Protein AF-A0A9D7DFQ9-F1 (afdb_monomer)

Sequence (90 aa):
MSIWYTFPLQRMLRASGYIGEEVHANGGWDASLGQMISLWVMRRPMPNALRNVLKYVSYPVVRFLVKRDKVPAELDWLMITSLWAIARKA

Foldseek 3Di:
DPPPPQDPPVVVCVVVQWPDKDKFFPWFPLLLVLVVLVCCLVPPPDPPVVSVVSCVVSVVSSVVSRVPIDRDPDDRDTPGPDMDIDTHHD

Solvent-accessible surface area (backbone atoms only — not comparable to full-atom values): 5416 Å² total; per-residue (Å²): 142,76,84,88,76,81,46,70,65,60,54,51,43,48,76,72,63,41,47,74,74,52,76,44,69,78,34,12,61,35,34,30,50,28,50,51,54,50,47,49,59,70,67,54,94,65,60,68,69,60,39,53,52,47,49,65,64,44,45,62,54,32,54,51,28,49,72,66,40,56,65,66,96,66,77,88,82,62,60,67,71,40,76,50,68,53,67,42,73,127

Structure (mmCIF, N/CA/C/O backbone):
data_AF-A0A9D7DFQ9-F1
#
_entry.id   AF-A0A9D7DFQ9-F1
#
loop_
_atom_site.group_PDB
_atom_site.id
_atom_site.type_symbol
_atom_site.label_atom_id
_atom_site.label_alt_id
_atom_site.label_comp_id
_atom_site.label_asym_id
_atom_site.label_entity_id
_atom_site.label_seq_id
_atom_site.pdbx_PDB_ins_code
_atom_site.Cartn_x
_atom_site.Cartn_y
_atom_site.Cartn_z
_atom_site.occupancy
_atom_site.B_iso_or_equiv
_atom_site.auth_seq_id
_atom_site.auth_comp_id
_atom_site.auth_asym_id
_atom_site.auth_atom_id
_atom_site.pdbx_PDB_model_num
ATOM 1 N N . MET A 1 1 ? 28.128 -12.454 -12.533 1.00 35.19 1 MET A N 1
ATOM 2 C CA . MET A 1 1 ? 27.492 -13.561 -11.782 1.00 35.19 1 MET A CA 1
ATOM 3 C C . MET A 1 1 ? 26.570 -12.872 -10.784 1.00 35.19 1 MET A C 1
ATOM 5 O O . MET A 1 1 ? 27.102 -12.174 -9.950 1.00 35.19 1 MET A O 1
ATOM 9 N N . SER A 1 2 ? 25.243 -12.825 -10.879 1.00 36.38 2 SER A N 1
ATOM 10 C CA . SER A 1 2 ? 24.257 -13.711 -11.492 1.00 36.38 2 SER A CA 1
ATOM 11 C C . SER A 1 2 ? 22.956 -12.911 -11.723 1.00 36.38 2 SER A C 1
ATOM 13 O O . SER A 1 2 ? 22.180 -12.742 -10.797 1.00 36.38 2 SER A O 1
ATOM 15 N N . ILE A 1 3 ? 22.717 -12.401 -12.939 1.00 45.91 3 ILE A N 1
ATOM 16 C CA . ILE A 1 3 ? 21.485 -11.641 -13.282 1.00 45.91 3 ILE A CA 1
ATOM 17 C C . ILE A 1 3 ? 20.374 -12.605 -13.759 1.00 45.91 3 ILE A C 1
ATOM 19 O O . ILE A 1 3 ? 19.200 -12.271 -13.858 1.00 45.91 3 ILE A O 1
ATOM 23 N N . TRP A 1 4 ? 20.738 -13.861 -14.037 1.00 38.38 4 TRP A N 1
ATOM 24 C CA . TRP A 1 4 ? 19.874 -14.840 -14.696 1.00 38.38 4 TRP A CA 1
ATOM 25 C C . TRP A 1 4 ? 18.815 -15.484 -13.791 1.00 38.38 4 TRP A C 1
ATOM 27 O O . TRP A 1 4 ? 17.946 -16.189 -14.299 1.00 38.38 4 TRP A O 1
ATOM 37 N N . TYR A 1 5 ? 18.882 -15.284 -12.471 1.00 42.81 5 TYR A N 1
ATOM 38 C CA . TYR A 1 5 ? 18.075 -16.052 -11.513 1.00 42.81 5 TYR A CA 1
ATOM 39 C C . TYR A 1 5 ? 17.003 -15.241 -10.777 1.00 42.81 5 TYR A C 1
ATOM 41 O O . TYR A 1 5 ? 16.108 -15.828 -10.170 1.00 42.81 5 TYR A O 1
ATOM 49 N N . THR A 1 6 ? 17.065 -13.912 -10.833 1.00 53.59 6 THR A N 1
ATOM 50 C CA . THR A 1 6 ? 16.332 -13.057 -9.886 1.00 53.59 6 THR A CA 1
ATOM 51 C C . THR A 1 6 ? 14.859 -12.838 -10.276 1.00 53.59 6 THR A C 1
ATOM 53 O O . THR A 1 6 ? 14.047 -12.511 -9.415 1.00 53.5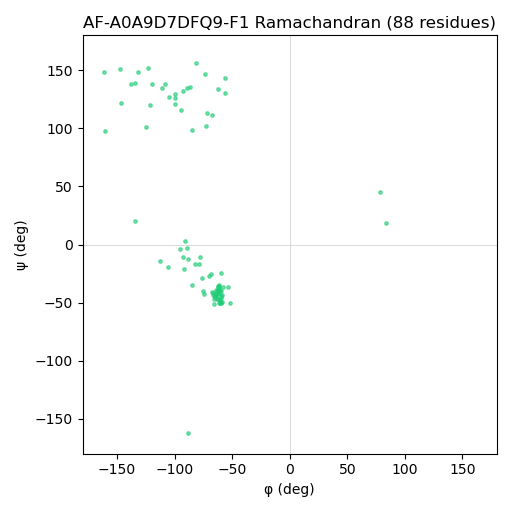9 6 THR A O 1
ATOM 56 N N . PHE A 1 7 ? 14.444 -13.110 -11.526 1.00 67.81 7 PHE A N 1
ATOM 57 C CA . PHE A 1 7 ? 13.084 -12.789 -11.998 1.00 67.81 7 PHE A CA 1
ATOM 58 C C . PHE A 1 7 ? 12.310 -13.979 -12.583 1.00 67.81 7 PHE A C 1
ATOM 60 O O . PHE A 1 7 ? 12.462 -14.298 -13.766 1.00 67.81 7 PHE A O 1
ATOM 67 N N . PRO A 1 8 ? 11.387 -14.591 -11.808 1.00 71.19 8 PRO A N 1
ATOM 68 C CA . PRO A 1 8 ? 10.473 -15.619 -12.309 1.00 71.19 8 PRO A CA 1
ATOM 69 C C . PRO A 1 8 ? 9.692 -15.167 -13.548 1.00 71.19 8 PRO A C 1
ATOM 71 O O . PRO A 1 8 ? 9.496 -15.965 -14.459 1.00 71.19 8 PRO A O 1
ATOM 74 N N . LEU A 1 9 ? 9.311 -13.884 -13.610 1.00 73.81 9 LEU A N 1
ATOM 75 C CA . LEU A 1 9 ? 8.589 -13.296 -14.739 1.00 73.81 9 LEU A CA 1
ATOM 76 C C . LEU A 1 9 ? 9.414 -13.333 -16.034 1.00 73.81 9 LEU A C 1
ATOM 78 O O . LEU A 1 9 ? 8.910 -13.795 -17.051 1.00 73.81 9 LEU A O 1
ATOM 82 N N . GLN A 1 10 ? 10.688 -12.934 -15.983 1.00 76.25 10 GLN A N 1
ATOM 83 C CA . GLN A 1 10 ? 11.596 -13.012 -17.135 1.00 76.25 10 GLN A CA 1
ATOM 84 C C . GLN A 1 10 ? 11.802 -14.470 -17.565 1.00 76.25 10 GLN A C 1
ATOM 86 O O . GLN A 1 10 ? 11.746 -14.827 -18.735 1.00 76.25 10 GLN A O 1
ATOM 91 N N . ARG A 1 11 ? 11.952 -15.385 -16.601 1.00 74.75 11 ARG A N 1
ATOM 92 C CA . ARG A 1 11 ? 12.066 -16.812 -16.923 1.00 74.75 11 ARG A CA 1
ATOM 93 C C . ARG A 1 11 ? 10.814 -17.351 -17.628 1.00 74.75 11 ARG A C 1
ATOM 95 O O . ARG A 1 11 ? 10.941 -18.134 -18.565 1.00 74.75 11 ARG A O 1
ATOM 102 N N . MET A 1 12 ? 9.623 -16.950 -17.184 1.00 80.50 12 MET A N 1
ATOM 103 C CA . MET A 1 12 ? 8.346 -17.360 -17.782 1.00 80.50 12 MET A CA 1
ATOM 104 C C . MET A 1 12 ? 8.150 -16.785 -19.189 1.00 80.50 12 MET A C 1
ATOM 106 O O . MET A 1 12 ? 7.691 -17.503 -20.079 1.00 80.50 12 MET A O 1
ATOM 110 N N . LEU A 1 13 ? 8.518 -15.520 -19.400 1.00 79.50 13 LEU A N 1
ATOM 111 C CA . LEU A 1 13 ? 8.454 -14.863 -20.706 1.00 79.50 13 LEU A CA 1
ATOM 112 C C . LEU A 1 13 ? 9.406 -15.539 -21.705 1.00 79.50 13 LEU A C 1
ATOM 114 O O . LEU A 1 13 ? 8.962 -15.921 -22.791 1.00 79.50 13 LEU A O 1
ATOM 118 N N . ARG A 1 14 ? 10.638 -15.855 -21.287 1.00 78.75 14 ARG A N 1
ATOM 119 C CA . ARG A 1 14 ? 11.589 -16.607 -22.125 1.00 78.75 14 ARG A CA 1
ATOM 120 C C . ARG A 1 14 ? 11.097 -17.994 -22.470 1.00 78.75 14 ARG A C 1
ATOM 122 O O . ARG A 1 14 ? 11.150 -18.399 -23.627 1.00 78.75 14 ARG A O 1
ATOM 129 N N . ALA A 1 15 ? 10.604 -18.725 -21.470 1.00 81.94 15 ALA A N 1
ATOM 130 C CA . ALA A 1 15 ? 10.062 -20.066 -21.669 1.00 81.94 15 ALA A CA 1
ATOM 131 C C . ALA A 1 15 ? 8.868 -20.076 -22.641 1.00 81.94 15 ALA A C 1
ATOM 133 O O . ALA A 1 15 ? 8.606 -21.091 -23.277 1.00 81.94 15 ALA A O 1
ATOM 134 N N . SER A 1 16 ? 8.174 -18.944 -22.782 1.00 83.38 16 SER A N 1
ATOM 135 C CA . SER A 1 16 ? 7.040 -18.774 -23.695 1.00 83.38 16 SER A CA 1
ATOM 136 C C . SER A 1 16 ? 7.442 -18.256 -25.088 1.00 83.38 16 SER A C 1
ATOM 138 O O . SER A 1 16 ? 6.569 -18.039 -25.928 1.00 83.38 16 SER A O 1
ATOM 140 N N . GLY A 1 17 ? 8.742 -18.068 -25.357 1.00 80.62 17 GLY A N 1
ATOM 141 C CA . GLY A 1 17 ? 9.267 -17.659 -26.665 1.00 80.62 17 GLY A CA 1
ATOM 142 C C . GLY A 1 17 ? 9.233 -16.152 -26.941 1.00 80.62 17 GLY A C 1
ATOM 143 O O . GLY A 1 17 ? 9.299 -15.751 -28.102 1.00 80.62 17 GLY A O 1
ATOM 144 N N . TYR A 1 18 ? 9.106 -15.312 -25.909 1.00 80.25 18 TYR A N 1
ATOM 145 C CA . TYR A 1 18 ? 9.211 -13.859 -26.066 1.00 80.25 18 TYR A CA 1
ATOM 146 C C . TYR A 1 18 ? 10.680 -13.394 -26.103 1.00 80.25 18 TYR A C 1
ATOM 148 O O . TYR A 1 18 ? 11.582 -14.078 -25.623 1.00 80.25 18 TYR A O 1
ATOM 156 N N . ILE A 1 19 ? 10.926 -12.228 -26.713 1.00 70.00 19 ILE A N 1
ATOM 157 C CA . ILE A 1 19 ? 12.257 -11.635 -26.917 1.00 70.00 19 ILE A CA 1
ATOM 158 C C . ILE A 1 19 ? 12.236 -10.159 -26.477 1.00 70.00 19 ILE A C 1
ATOM 160 O O . ILE A 1 19 ? 11.215 -9.477 -26.602 1.00 70.00 19 ILE A O 1
ATOM 164 N N . GLY A 1 20 ? 13.368 -9.645 -25.981 1.00 62.56 20 GLY A N 1
ATOM 165 C CA . GLY A 1 20 ? 13.515 -8.235 -25.578 1.00 62.56 20 GLY A CA 1
ATOM 166 C C . GLY A 1 20 ? 12.901 -7.918 -24.215 1.00 62.56 20 GLY A C 1
ATOM 167 O O . GLY A 1 20 ? 12.171 -6.945 -24.073 1.00 62.56 20 GLY A O 1
ATOM 168 N N . GLU A 1 21 ? 13.151 -8.779 -23.234 1.00 65.94 21 GLU A N 1
ATOM 1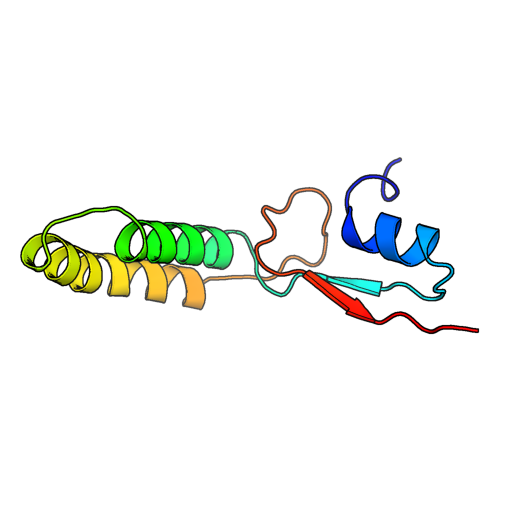69 C CA . GLU A 1 21 ? 12.500 -8.718 -21.929 1.00 65.94 21 GLU A CA 1
ATOM 170 C C . GLU A 1 21 ? 13.214 -7.752 -20.989 1.00 65.94 21 GLU A C 1
ATOM 172 O O . GLU A 1 21 ? 14.208 -8.111 -20.349 1.00 65.94 21 GLU A O 1
ATOM 177 N N . GLU A 1 22 ? 12.678 -6.541 -20.889 1.00 69.19 22 GLU A N 1
ATOM 178 C CA . GLU A 1 22 ? 13.033 -5.608 -19.828 1.00 69.19 22 GLU A CA 1
ATOM 179 C C . GLU A 1 22 ? 12.034 -5.749 -18.686 1.00 69.19 22 GLU A C 1
ATOM 181 O O . GLU A 1 22 ? 10.840 -5.492 -18.855 1.00 69.19 22 GLU A O 1
ATOM 186 N N . VAL A 1 23 ? 12.524 -6.184 -17.527 1.00 69.62 23 VAL A N 1
ATOM 187 C CA . VAL A 1 23 ? 11.744 -6.245 -16.293 1.00 69.62 23 VAL A CA 1
ATOM 188 C C . VAL A 1 23 ? 12.087 -5.026 -15.455 1.00 69.62 23 VAL A C 1
ATOM 190 O O . VAL A 1 23 ? 13.251 -4.790 -15.146 1.00 69.62 23 VAL A O 1
ATOM 193 N N . HIS A 1 24 ? 11.063 -4.279 -15.066 1.00 71.25 24 HIS A N 1
ATOM 194 C CA . HIS A 1 24 ? 11.180 -3.056 -14.285 1.00 71.25 24 HIS A CA 1
A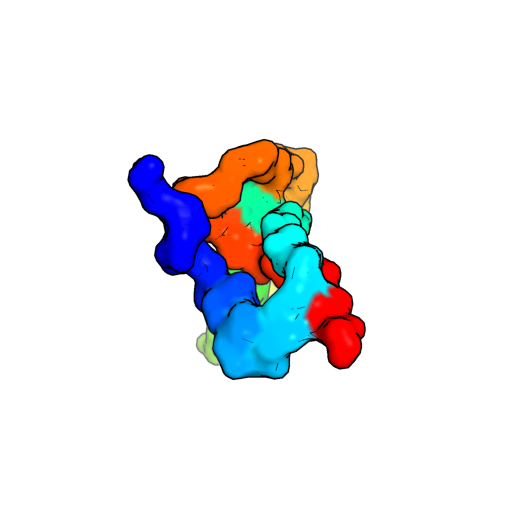TOM 195 C C . HIS A 1 24 ? 10.424 -3.217 -12.963 1.00 71.25 24 HIS A C 1
ATOM 197 O O . HIS A 1 24 ? 9.313 -3.758 -12.923 1.00 71.25 24 HIS A O 1
ATOM 203 N N . ALA A 1 25 ? 11.019 -2.745 -11.866 1.00 72.12 25 ALA A N 1
ATOM 204 C CA . ALA A 1 25 ? 10.338 -2.657 -10.577 1.00 72.12 25 ALA A CA 1
ATOM 205 C C . ALA A 1 25 ? 9.573 -1.334 -10.476 1.00 72.12 25 ALA A C 1
ATOM 207 O O . ALA A 1 25 ? 10.101 -0.275 -10.799 1.00 72.12 25 ALA A O 1
ATOM 208 N N . ASN A 1 26 ? 8.332 -1.394 -9.996 1.00 69.50 26 ASN A N 1
ATOM 209 C CA . ASN A 1 26 ? 7.470 -0.217 -9.840 1.00 69.50 26 ASN A CA 1
ATOM 210 C C . ASN A 1 26 ? 7.495 0.388 -8.426 1.00 69.50 26 ASN A C 1
ATOM 212 O O . ASN A 1 26 ? 6.841 1.399 -8.191 1.00 69.50 26 ASN A O 1
ATOM 216 N N . GLY A 1 27 ? 8.204 -0.232 -7.480 1.00 71.06 27 GLY A N 1
ATOM 217 C CA . GLY A 1 27 ? 8.244 0.200 -6.084 1.00 71.06 27 GLY A CA 1
ATOM 218 C C . GLY A 1 27 ? 9.449 -0.369 -5.343 1.00 71.06 27 GLY A C 1
ATOM 219 O O . GLY A 1 27 ? 9.919 -1.466 -5.658 1.00 71.06 27 GLY A O 1
ATOM 220 N N . GLY A 1 28 ? 9.950 0.397 -4.380 1.00 76.38 28 GLY A N 1
ATOM 221 C CA . GLY A 1 28 ? 11.060 0.027 -3.513 1.00 76.38 28 GLY A CA 1
ATOM 222 C C . GLY A 1 28 ? 10.624 -0.715 -2.247 1.00 76.38 28 GLY A C 1
ATOM 223 O O . GLY A 1 28 ? 9.526 -1.273 -2.137 1.00 76.38 28 GLY A O 1
ATOM 224 N N . TRP A 1 29 ? 11.523 -0.738 -1.262 1.00 78.69 29 TRP A N 1
ATOM 225 C CA . TRP A 1 29 ? 11.295 -1.393 0.030 1.00 78.69 29 TRP A CA 1
ATOM 226 C C . TRP A 1 29 ? 10.130 -0.775 0.812 1.00 78.69 29 TRP A C 1
ATOM 228 O O . TRP A 1 29 ? 9.345 -1.505 1.423 1.00 78.69 29 TRP A O 1
ATOM 238 N N . ASP A 1 30 ? 9.986 0.549 0.775 1.00 85.00 30 ASP A N 1
ATOM 239 C CA . ASP A 1 30 ? 9.001 1.261 1.589 1.00 85.00 30 ASP A CA 1
ATOM 240 C C . ASP A 1 30 ? 7.585 1.079 1.038 1.00 85.00 30 ASP A C 1
ATOM 242 O O . ASP A 1 30 ? 6.654 0.783 1.796 1.00 85.00 30 ASP A O 1
ATOM 246 N N . ALA A 1 31 ? 7.416 1.167 -0.285 1.00 83.94 31 ALA A N 1
ATOM 247 C CA . ALA A 1 31 ? 6.156 0.818 -0.938 1.00 83.94 31 ALA A CA 1
ATOM 248 C C . ALA A 1 31 ? 5.786 -0.642 -0.657 1.00 83.94 31 ALA A C 1
ATOM 250 O O . ALA A 1 31 ? 4.627 -0.945 -0.354 1.00 83.94 31 ALA A O 1
ATOM 251 N N . SER A 1 32 ? 6.782 -1.532 -0.665 1.00 85.25 32 SER A N 1
ATOM 252 C CA . SER A 1 32 ? 6.566 -2.951 -0.412 1.00 85.25 32 SER A CA 1
ATOM 253 C C . SER A 1 32 ? 6.074 -3.240 1.003 1.00 85.25 32 SER A C 1
ATOM 255 O O . SER A 1 32 ? 5.095 -3.968 1.198 1.00 85.25 32 SER A O 1
ATOM 257 N N . LEU A 1 33 ? 6.693 -2.607 1.997 1.00 88.44 33 LEU A N 1
ATOM 258 C CA . LEU A 1 33 ? 6.266 -2.684 3.387 1.00 88.44 33 LEU A CA 1
ATOM 259 C C . LEU A 1 33 ? 4.876 -2.061 3.585 1.00 88.44 33 LEU A C 1
ATOM 261 O O . LEU A 1 33 ? 4.011 -2.659 4.229 1.00 88.44 33 LEU A O 1
ATOM 265 N N . GLY A 1 34 ? 4.628 -0.893 2.986 1.00 90.94 34 GLY A N 1
ATOM 266 C CA . GLY A 1 34 ? 3.336 -0.211 3.048 1.00 90.94 34 GLY A CA 1
ATOM 267 C C . GLY A 1 34 ? 2.195 -1.048 2.460 1.00 90.94 34 GLY A C 1
ATOM 268 O O . GLY A 1 34 ? 1.103 -1.109 3.039 1.00 90.94 34 GLY A O 1
ATOM 269 N N . GLN A 1 35 ? 2.449 -1.760 1.360 1.00 89.62 35 GLN A N 1
ATOM 270 C CA . GLN A 1 35 ? 1.481 -2.672 0.756 1.00 89.62 35 GLN A CA 1
ATOM 271 C C . GLN A 1 35 ? 1.201 -3.876 1.658 1.0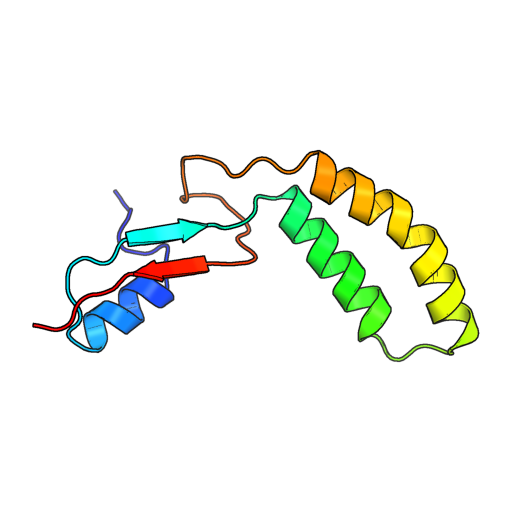0 89.62 35 GLN A C 1
ATOM 273 O O . GLN A 1 35 ? 0.037 -4.229 1.847 1.00 89.62 35 GLN A O 1
ATOM 278 N N . MET A 1 36 ? 2.229 -4.484 2.258 1.00 92.25 36 MET A N 1
ATOM 279 C CA . MET A 1 36 ? 2.042 -5.618 3.171 1.00 92.25 36 MET A CA 1
ATOM 280 C C . MET A 1 36 ? 1.253 -5.229 4.425 1.00 92.25 36 MET A C 1
ATOM 282 O O . MET A 1 36 ? 0.326 -5.946 4.806 1.00 92.25 36 MET A O 1
ATOM 286 N N . ILE A 1 37 ? 1.540 -4.064 5.019 1.00 92.50 37 ILE A N 1
ATOM 287 C CA . ILE A 1 37 ? 0.765 -3.517 6.145 1.00 92.50 37 ILE A CA 1
ATOM 288 C C . ILE A 1 37 ? -0.699 -3.321 5.735 1.00 92.50 37 ILE A C 1
ATOM 290 O O . ILE A 1 37 ? -1.609 -3.789 6.422 1.00 92.50 37 ILE A O 1
ATOM 294 N N . SER A 1 38 ? -0.936 -2.678 4.590 1.00 91.94 38 SER A N 1
ATOM 295 C CA . SER A 1 38 ? -2.290 -2.433 4.082 1.00 91.94 38 SER A CA 1
ATOM 296 C C . SER A 1 38 ? -3.057 -3.737 3.851 1.00 91.94 38 SER A C 1
ATOM 298 O O . SER A 1 38 ? -4.204 -3.874 4.280 1.00 91.94 38 SER A O 1
ATOM 300 N N . LEU A 1 39 ? -2.416 -4.725 3.219 1.00 92.25 39 LEU A N 1
ATOM 301 C CA . LEU A 1 39 ? -3.002 -6.039 2.966 1.00 92.25 39 LEU A CA 1
ATOM 302 C C . LEU A 1 39 ? -3.326 -6.770 4.263 1.00 92.25 39 LEU A C 1
ATOM 304 O O . LEU A 1 39 ? -4.409 -7.340 4.371 1.00 92.25 39 LEU A O 1
ATOM 308 N N . TRP A 1 40 ? -2.439 -6.731 5.255 1.00 94.38 40 TRP A N 1
ATOM 309 C CA . TRP A 1 40 ? -2.684 -7.344 6.555 1.00 94.38 40 TRP A CA 1
ATOM 310 C C . TRP A 1 40 ? -3.912 -6.729 7.241 1.00 94.38 40 TRP A C 1
ATOM 312 O O . TRP A 1 40 ? -4.827 -7.457 7.635 1.00 94.38 40 TRP A O 1
ATOM 322 N N . VAL A 1 41 ? -4.008 -5.395 7.279 1.00 93.75 41 VAL A N 1
ATOM 323 C CA . VAL A 1 41 ? -5.173 -4.684 7.837 1.00 93.75 41 VAL A CA 1
ATOM 324 C C . VAL A 1 41 ? -6.463 -5.008 7.069 1.00 93.75 41 VAL A C 1
ATOM 326 O O . VAL A 1 41 ? -7.543 -5.087 7.661 1.00 93.75 41 VAL A O 1
ATOM 329 N N . MET A 1 42 ? -6.386 -5.211 5.753 1.00 91.69 42 MET A N 1
ATOM 330 C CA . MET A 1 42 ? -7.553 -5.453 4.896 1.00 91.69 42 MET A CA 1
ATOM 331 C C . MET A 1 42 ? -7.994 -6.920 4.851 1.00 91.69 42 MET A C 1
ATOM 333 O O . MET A 1 42 ? -9.191 -7.183 4.774 1.00 91.69 42 MET A O 1
ATOM 337 N N . ARG A 1 43 ? -7.067 -7.879 4.912 1.00 91.81 43 ARG A N 1
ATOM 338 C CA . ARG A 1 43 ? -7.344 -9.304 4.663 1.00 91.81 43 ARG A CA 1
ATOM 339 C C . ARG A 1 43 ? -7.373 -10.163 5.918 1.00 91.81 43 ARG A C 1
ATOM 341 O O . ARG A 1 43 ? -7.972 -11.233 5.885 1.00 91.81 43 ARG A O 1
ATOM 348 N N . ARG A 1 44 ? -6.788 -9.715 7.035 1.00 92.44 44 ARG A N 1
ATOM 349 C CA . ARG A 1 44 ? -6.883 -10.466 8.292 1.00 92.44 44 ARG A CA 1
ATOM 350 C C . ARG A 1 44 ? -8.356 -10.559 8.736 1.00 92.44 44 ARG A C 1
ATOM 352 O O . ARG A 1 44 ? -9.057 -9.535 8.712 1.00 92.44 44 ARG A O 1
ATOM 359 N N . PRO A 1 45 ? -8.847 -11.745 9.141 1.00 92.25 45 PRO A N 1
ATOM 360 C CA . PRO A 1 45 ? -10.155 -11.876 9.770 1.00 92.25 45 PRO A CA 1
ATOM 361 C C . PRO A 1 45 ? -10.108 -11.185 11.137 1.00 92.25 45 PRO A C 1
ATOM 363 O O . PRO A 1 45 ? -9.372 -11.587 12.034 1.00 92.25 45 PRO A O 1
ATOM 366 N N . MET A 1 46 ? -10.831 -10.073 11.257 1.00 93.00 46 MET A N 1
ATOM 367 C CA . MET A 1 46 ? -10.858 -9.206 12.436 1.00 93.00 46 MET A CA 1
ATOM 368 C C . MET A 1 46 ? -12.254 -8.592 12.576 1.00 93.00 46 MET A C 1
ATOM 370 O O . MET A 1 46 ? -12.891 -8.341 11.546 1.00 93.00 46 MET A O 1
ATOM 374 N N . PRO A 1 47 ? -12.700 -8.265 13.801 1.00 95.06 47 PRO A N 1
ATOM 375 C CA . PRO A 1 47 ? -13.914 -7.484 14.008 1.00 95.06 47 PRO A CA 1
ATOM 376 C C . PRO A 1 47 ? -13.854 -6.137 13.275 1.00 95.06 47 PRO A C 1
ATOM 378 O O . PRO A 1 47 ? -12.806 -5.484 13.233 1.00 95.06 47 PRO A O 1
ATOM 381 N N . ASN A 1 48 ? -14.989 -5.689 12.733 1.00 92.88 48 ASN A N 1
ATOM 382 C CA . ASN A 1 48 ? -15.068 -4.468 11.919 1.00 92.88 48 ASN A CA 1
ATOM 383 C C . ASN A 1 48 ? -14.583 -3.212 12.661 1.00 92.88 48 ASN A C 1
ATOM 385 O O . ASN A 1 48 ? -13.906 -2.373 12.068 1.00 92.88 48 ASN A O 1
ATOM 389 N N . ALA A 1 49 ? -14.858 -3.114 13.965 1.00 94.62 49 ALA A N 1
ATOM 390 C CA . ALA A 1 49 ? -14.388 -2.011 14.801 1.00 94.62 49 ALA A CA 1
ATOM 391 C C . ALA A 1 49 ? -12.851 -1.941 14.847 1.00 94.62 49 ALA A C 1
ATOM 393 O O . ALA A 1 49 ? -12.268 -0.897 14.557 1.00 94.62 49 ALA A O 1
ATOM 394 N N . LEU A 1 50 ? -12.187 -3.072 15.112 1.00 94.62 50 LEU A N 1
ATOM 395 C CA . LEU A 1 50 ? -10.726 -3.151 15.146 1.00 94.62 50 LEU A CA 1
ATOM 396 C C . LEU A 1 50 ? -10.117 -2.842 13.774 1.00 94.62 50 LEU A C 1
ATOM 398 O O . LEU A 1 50 ? -9.128 -2.120 13.684 1.00 94.62 50 LEU A O 1
ATOM 402 N N . ARG A 1 51 ? -10.732 -3.336 12.692 1.00 94.62 51 ARG A N 1
ATOM 403 C CA . ARG A 1 51 ? -10.296 -3.028 11.325 1.00 94.62 51 ARG A CA 1
ATOM 404 C C . ARG A 1 51 ? -10.338 -1.526 11.043 1.00 94.62 51 ARG A C 1
ATOM 406 O O . ARG A 1 51 ? -9.400 -1.008 10.447 1.00 94.62 51 ARG A O 1
ATOM 413 N N . ASN A 1 52 ? -11.397 -0.833 11.456 1.00 94.50 52 ASN A N 1
ATOM 414 C CA . ASN A 1 52 ? -11.533 0.606 11.228 1.00 94.50 52 ASN A CA 1
ATOM 415 C C . ASN A 1 52 ? -10.491 1.409 12.012 1.00 94.50 52 ASN A C 1
ATOM 417 O O . ASN A 1 52 ? -9.873 2.308 11.444 1.00 94.50 52 ASN A O 1
ATOM 421 N N . VAL A 1 53 ? -10.226 1.034 13.267 1.00 95.81 53 VAL A N 1
ATOM 422 C CA . VAL A 1 53 ? -9.149 1.643 14.063 1.00 95.81 53 VAL A CA 1
ATOM 423 C C . VAL A 1 53 ? -7.793 1.409 13.398 1.00 95.81 53 VAL A C 1
ATOM 425 O O . VAL A 1 53 ? -7.055 2.359 13.145 1.00 95.81 53 VAL A O 1
ATOM 428 N N . LEU A 1 54 ? -7.482 0.163 13.032 1.00 94.75 54 LEU A N 1
ATOM 429 C CA . LEU A 1 54 ? -6.217 -0.178 12.383 1.00 94.75 54 LEU A CA 1
ATOM 430 C C . LEU A 1 54 ? -6.049 0.514 11.031 1.00 94.75 54 LEU A C 1
ATOM 432 O O . LEU A 1 54 ? -4.937 0.918 10.711 1.00 94.75 54 LEU A O 1
ATOM 436 N N . LYS A 1 55 ? -7.117 0.707 10.250 1.00 93.44 55 LYS A N 1
ATOM 437 C CA . LYS A 1 55 ? -7.070 1.512 9.019 1.00 93.44 55 LYS A CA 1
ATOM 438 C C . LYS A 1 55 ? -6.637 2.944 9.311 1.00 93.44 55 LYS A C 1
ATOM 440 O O . LYS A 1 55 ? -5.708 3.427 8.676 1.00 93.44 55 LYS A O 1
ATOM 445 N N . TYR A 1 56 ? -7.267 3.598 10.285 1.00 95.50 56 TYR A N 1
ATOM 446 C CA . TYR A 1 56 ? -6.925 4.975 10.644 1.00 95.50 56 TYR A CA 1
ATOM 447 C C . TYR A 1 56 ? -5.497 5.110 11.182 1.00 95.50 56 TYR A C 1
ATOM 449 O O . TYR A 1 56 ? -4.808 6.062 10.829 1.00 95.50 56 TYR A O 1
ATOM 457 N N . VAL A 1 57 ? -5.034 4.149 11.987 1.00 94.94 57 VAL A N 1
ATOM 458 C CA . VAL A 1 57 ? -3.685 4.163 12.579 1.00 94.94 57 VAL A CA 1
ATOM 459 C C . VAL A 1 57 ? -2.602 3.798 11.562 1.00 94.94 57 VAL 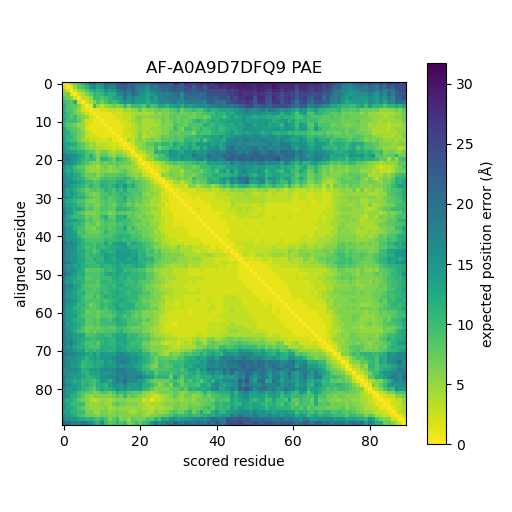A C 1
ATOM 461 O O . VAL A 1 57 ? -1.537 4.408 11.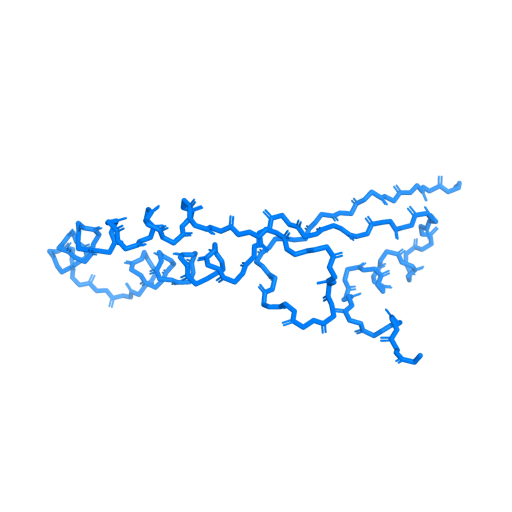547 1.00 94.94 57 VAL A O 1
ATOM 464 N N . SER A 1 58 ? -2.856 2.818 10.692 1.00 93.25 58 SER A N 1
ATOM 465 C CA . SER A 1 58 ? -1.881 2.385 9.680 1.00 93.25 58 SER A CA 1
ATOM 466 C C . SER A 1 58 ? -1.777 3.355 8.507 1.00 93.25 58 SER A C 1
ATOM 468 O O . SER A 1 58 ? -0.701 3.482 7.929 1.00 93.25 58 SER A O 1
ATOM 470 N N . TYR A 1 59 ? -2.847 4.083 8.175 1.00 93.69 59 TYR A N 1
ATOM 471 C CA . TYR A 1 59 ? -2.854 5.034 7.065 1.00 93.69 59 TYR A CA 1
ATOM 472 C C . TYR A 1 59 ? -1.707 6.063 7.091 1.00 93.69 59 TYR A C 1
ATOM 474 O O . TYR A 1 59 ? -1.026 6.184 6.072 1.00 93.69 59 TYR A O 1
ATOM 482 N N . PRO A 1 60 ? -1.418 6.788 8.193 1.00 95.06 60 PRO A N 1
ATOM 483 C CA . PRO A 1 60 ? -0.294 7.725 8.223 1.00 95.06 60 PRO A CA 1
ATOM 484 C C . PRO A 1 60 ? 1.059 7.034 8.017 1.00 95.06 60 PRO A C 1
ATOM 486 O O . PRO A 1 60 ? 1.912 7.587 7.327 1.00 95.06 60 PRO A O 1
ATOM 489 N N . VAL A 1 61 ? 1.239 5.819 8.548 1.00 93.25 61 VAL A N 1
ATOM 490 C CA . VAL A 1 61 ? 2.470 5.029 8.376 1.00 93.25 61 VAL A CA 1
ATOM 491 C C . VAL A 1 61 ? 2.640 4.624 6.916 1.00 93.25 61 VAL A C 1
ATOM 493 O O . VAL A 1 61 ? 3.675 4.898 6.316 1.00 93.25 61 VAL A O 1
ATOM 496 N N . VAL A 1 62 ? 1.603 4.043 6.310 1.00 92.50 62 VAL A N 1
ATOM 497 C CA . VAL A 1 62 ? 1.613 3.644 4.896 1.00 92.50 62 VAL A CA 1
ATOM 498 C C . VAL A 1 62 ? 1.844 4.858 3.998 1.00 92.50 62 VAL A C 1
ATOM 500 O O . VAL A 1 62 ? 2.678 4.809 3.099 1.00 92.50 62 VAL A O 1
ATOM 503 N N . ARG A 1 63 ? 1.167 5.980 4.266 1.00 93.00 63 ARG A N 1
ATOM 504 C CA . ARG A 1 63 ? 1.339 7.225 3.507 1.00 93.00 63 ARG A CA 1
ATOM 505 C C . ARG A 1 63 ? 2.764 7.768 3.613 1.00 93.00 63 ARG A C 1
ATOM 507 O O . ARG A 1 63 ? 3.291 8.280 2.629 1.00 93.00 63 ARG A O 1
ATOM 514 N N . PHE A 1 64 ? 3.378 7.679 4.790 1.00 93.81 64 PHE A N 1
ATOM 515 C CA . PHE A 1 64 ? 4.763 8.090 4.997 1.00 93.81 64 PHE A CA 1
ATOM 516 C C . PHE A 1 64 ? 5.741 7.205 4.217 1.00 93.81 64 PHE A C 1
ATOM 518 O O . PHE A 1 64 ? 6.600 7.740 3.520 1.00 93.81 64 PHE A O 1
ATOM 525 N N . LEU A 1 65 ? 5.566 5.882 4.289 1.00 88.00 65 LEU A N 1
ATOM 526 C CA . LEU A 1 65 ? 6.391 4.907 3.575 1.00 88.00 65 LEU A CA 1
ATOM 527 C C . LEU A 1 65 ? 6.309 5.117 2.059 1.00 88.00 65 LEU A C 1
ATOM 529 O O . LEU A 1 65 ? 7.328 5.320 1.412 1.00 88.00 65 LEU A O 1
ATOM 533 N N . VAL A 1 66 ? 5.100 5.210 1.501 1.00 86.94 66 VAL A N 1
ATOM 534 C CA . VAL A 1 66 ? 4.909 5.438 0.057 1.00 86.94 66 VAL A CA 1
ATOM 535 C C . VAL A 1 66 ? 5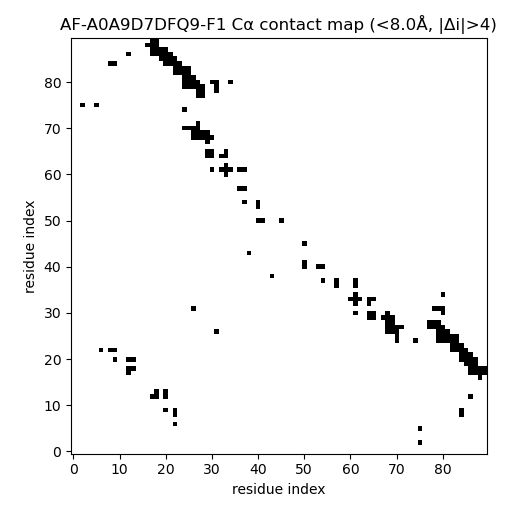.510 6.773 -0.395 1.00 86.94 66 VAL A C 1
ATOM 537 O O . VAL A 1 66 ? 6.077 6.856 -1.476 1.00 86.94 66 VAL A O 1
ATOM 540 N N . LYS A 1 67 ? 5.438 7.828 0.428 1.00 89.12 67 LYS A N 1
ATOM 541 C CA . LYS A 1 67 ? 6.031 9.134 0.089 1.00 89.12 67 LYS A CA 1
ATOM 542 C C . LYS A 1 67 ? 7.567 9.118 0.103 1.00 89.12 67 LYS A C 1
ATOM 544 O O . LYS A 1 67 ? 8.187 9.964 -0.537 1.00 89.12 67 LYS A O 1
ATOM 549 N N . ARG A 1 68 ? 8.174 8.228 0.888 1.00 85.19 68 ARG A N 1
ATOM 550 C CA . ARG A 1 68 ? 9.631 8.070 1.014 1.00 85.19 68 ARG A CA 1
ATOM 551 C C . ARG A 1 68 ? 10.196 7.026 0.059 1.00 85.19 68 ARG A C 1
ATOM 553 O O . ARG A 1 68 ? 11.417 6.987 -0.083 1.00 85.19 68 ARG A O 1
ATOM 560 N N . ASP A 1 69 ? 9.327 6.250 -0.585 1.00 83.00 69 ASP A N 1
ATOM 561 C CA . ASP A 1 69 ? 9.727 5.167 -1.463 1.00 83.00 69 ASP A CA 1
ATOM 562 C C . ASP A 1 69 ? 10.644 5.669 -2.576 1.00 83.00 69 ASP A C 1
ATOM 564 O O . ASP A 1 69 ? 10.381 6.666 -3.255 1.00 83.00 69 ASP A O 1
ATOM 568 N N . LYS A 1 70 ? 11.756 4.962 -2.736 1.00 78.19 70 LYS A N 1
ATOM 569 C CA . LYS A 1 70 ? 12.703 5.160 -3.823 1.00 78.19 70 LYS A CA 1
ATOM 570 C C . LYS A 1 70 ? 12.807 3.846 -4.560 1.00 78.19 70 LYS A C 1
ATOM 572 O O . LYS A 1 70 ? 13.216 2.853 -3.965 1.00 78.19 70 LYS A O 1
ATOM 577 N N . VAL A 1 71 ? 12.477 3.867 -5.846 1.00 71.31 71 VAL A N 1
ATOM 578 C CA . VAL A 1 71 ? 12.720 2.739 -6.744 1.00 71.31 71 VAL A CA 1
ATOM 579 C C . VAL A 1 71 ? 14.229 2.669 -6.986 1.00 71.31 71 VAL A C 1
ATOM 581 O O . VAL A 1 71 ? 14.786 3.611 -7.555 1.00 71.31 71 VAL A O 1
ATOM 584 N N . PRO A 1 72 ? 14.932 1.627 -6.517 1.00 66.62 72 PRO A N 1
ATOM 585 C CA . PRO A 1 72 ? 16.364 1.525 -6.750 1.00 66.62 72 PRO A CA 1
ATOM 586 C C . PRO A 1 72 ? 16.632 1.148 -8.203 1.00 66.62 72 PRO A C 1
ATOM 588 O O . PRO A 1 72 ? 15.868 0.401 -8.809 1.00 66.62 72 PRO A O 1
ATOM 591 N N . ALA A 1 73 ? 17.736 1.660 -8.745 1.00 61.72 73 ALA A N 1
ATOM 592 C CA . ALA A 1 73 ? 18.165 1.356 -10.108 1.00 61.72 73 ALA A CA 1
ATOM 593 C C . ALA A 1 73 ? 18.624 -0.105 -10.271 1.00 61.72 73 ALA A C 1
ATOM 595 O O . ALA A 1 73 ? 18.557 -0.650 -11.369 1.00 61.72 73 ALA A O 1
ATOM 596 N N . GLU A 1 74 ? 19.068 -0.742 -9.183 1.00 62.78 74 GLU A N 1
ATOM 597 C CA . GLU A 1 74 ? 19.545 -2.124 -9.179 1.00 62.78 74 GLU A CA 1
ATOM 598 C C . GLU A 1 74 ? 18.513 -3.058 -8.544 1.00 62.78 74 GLU A C 1
ATOM 600 O O . GLU A 1 74 ? 18.026 -2.840 -7.433 1.00 62.78 74 GLU A O 1
ATOM 605 N N . LEU A 1 75 ? 18.174 -4.108 -9.291 1.00 63.88 75 LEU A N 1
ATOM 606 C CA . LEU A 1 75 ? 17.086 -5.037 -8.999 1.00 63.88 75 LEU A CA 1
ATOM 607 C C . LEU A 1 75 ? 17.503 -6.239 -8.123 1.00 63.88 75 LEU A C 1
ATOM 609 O O . LEU A 1 75 ? 16.656 -7.053 -7.761 1.00 63.88 75 LEU A O 1
ATOM 613 N N . ASP A 1 76 ? 18.785 -6.354 -7.767 1.00 56.66 76 ASP A N 1
ATOM 614 C CA . ASP A 1 76 ? 19.389 -7.602 -7.271 1.00 56.66 76 ASP A CA 1
ATOM 615 C C . ASP A 1 76 ? 19.099 -7.946 -5.793 1.00 56.66 76 ASP A C 1
ATOM 617 O O . ASP A 1 76 ? 19.250 -9.101 -5.398 1.00 56.66 76 ASP A O 1
ATOM 621 N N . TRP A 1 77 ? 18.639 -7.001 -4.964 1.00 57.06 77 TRP A N 1
ATOM 622 C CA . TRP A 1 77 ? 18.380 -7.219 -3.520 1.00 57.06 77 TRP A CA 1
ATOM 623 C C . TRP A 1 77 ? 17.037 -6.661 -3.031 1.00 57.06 77 TRP A C 1
ATOM 625 O O . TRP A 1 77 ? 16.841 -6.384 -1.842 1.00 57.06 77 TRP A O 1
ATOM 635 N N . LEU A 1 78 ? 16.101 -6.431 -3.946 1.00 60.50 78 LEU A N 1
ATOM 636 C CA . LEU A 1 78 ? 14.844 -5.778 -3.617 1.00 60.5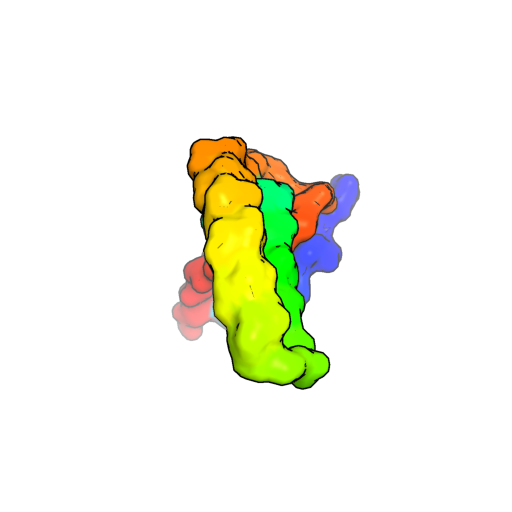0 78 LEU A CA 1
ATOM 637 C C . LEU A 1 78 ? 13.760 -6.765 -3.193 1.00 60.50 78 LEU A C 1
ATOM 639 O O . LEU A 1 78 ? 13.484 -7.753 -3.870 1.00 60.50 78 LEU A O 1
ATOM 643 N N . MET A 1 79 ? 13.056 -6.423 -2.114 1.00 61.69 79 MET A N 1
ATOM 644 C CA . MET A 1 79 ? 11.690 -6.896 -1.927 1.00 61.69 79 MET A CA 1
ATOM 645 C C . MET A 1 79 ? 10.826 -6.125 -2.929 1.00 61.69 79 MET A C 1
ATOM 647 O O . MET A 1 79 ? 10.565 -4.941 -2.733 1.00 61.69 79 MET A O 1
ATOM 651 N N . ILE A 1 80 ? 10.467 -6.763 -4.045 1.00 65.38 80 ILE A N 1
ATOM 652 C CA . ILE A 1 80 ? 9.751 -6.107 -5.144 1.00 65.38 80 ILE A CA 1
ATOM 653 C C . ILE A 1 80 ? 8.272 -6.442 -5.036 1.00 65.38 80 ILE A C 1
ATOM 655 O O . ILE A 1 80 ? 7.879 -7.606 -5.080 1.00 65.38 80 ILE A O 1
ATOM 659 N N . THR A 1 81 ? 7.436 -5.417 -4.908 1.00 63.59 81 THR A N 1
ATOM 660 C CA . THR A 1 81 ? 5.982 -5.594 -4.806 1.00 63.59 81 THR A CA 1
ATOM 661 C C . THR A 1 81 ? 5.244 -5.540 -6.125 1.00 63.59 81 THR A C 1
ATOM 663 O O . THR A 1 81 ? 4.119 -6.028 -6.223 1.00 63.59 81 THR A O 1
ATOM 666 N N . SER A 1 82 ? 5.837 -4.932 -7.144 1.00 65.25 82 SER A N 1
ATOM 667 C CA . SER A 1 82 ? 5.249 -4.855 -8.474 1.00 65.25 82 SER A CA 1
ATOM 668 C C . SER A 1 82 ? 6.353 -4.889 -9.512 1.00 65.25 82 SER A C 1
ATOM 670 O O . SER A 1 82 ? 7.254 -4.051 -9.503 1.00 65.25 82 SER A O 1
ATOM 672 N N . LEU A 1 83 ? 6.259 -5.881 -10.390 1.00 74.81 83 LEU A N 1
ATOM 673 C CA . LEU A 1 83 ? 7.097 -6.045 -11.565 1.00 74.81 83 LEU A CA 1
ATOM 674 C C . LEU A 1 83 ? 6.218 -5.797 -12.778 1.00 74.81 83 LEU A C 1
ATOM 676 O O . LEU A 1 83 ? 5.109 -6.328 -12.856 1.00 74.81 83 LEU A O 1
ATOM 680 N N . TRP A 1 84 ? 6.721 -5.030 -13.729 1.00 73.38 84 TRP A N 1
ATOM 681 C CA . TRP A 1 84 ? 6.159 -5.010 -15.067 1.00 73.38 84 TRP A CA 1
ATOM 682 C C . TRP A 1 84 ? 7.249 -5.375 -16.061 1.00 73.38 84 TRP A C 1
ATOM 684 O O . TRP A 1 84 ? 8.438 -5.188 -15.805 1.00 73.38 84 TRP A O 1
ATOM 694 N N . ALA A 1 85 ? 6.834 -5.961 -17.175 1.00 73.62 85 ALA A N 1
ATOM 695 C CA . ALA A 1 85 ? 7.739 -6.343 -18.237 1.00 73.62 85 ALA A CA 1
ATOM 696 C C . ALA A 1 85 ? 7.116 -5.988 -19.579 1.00 73.62 85 ALA A C 1
ATOM 698 O O . ALA A 1 85 ? 5.922 -6.211 -19.790 1.00 73.62 85 ALA A O 1
ATOM 699 N N . ILE A 1 86 ? 7.930 -5.454 -20.483 1.00 76.19 86 ILE A N 1
ATOM 700 C CA . ILE A 1 86 ? 7.586 -5.383 -21.901 1.00 76.19 86 ILE A CA 1
ATOM 701 C C . ILE A 1 86 ? 8.311 -6.534 -22.579 1.00 76.19 86 ILE A C 1
ATOM 703 O O . ILE A 1 86 ? 9.510 -6.723 -22.393 1.00 76.19 86 ILE A O 1
ATOM 707 N N . ALA A 1 87 ? 7.566 -7.310 -23.357 1.00 79.19 87 ALA A N 1
ATOM 708 C CA . ALA A 1 87 ? 8.104 -8.413 -24.128 1.00 79.19 87 ALA A CA 1
ATOM 709 C C . ALA A 1 87 ? 7.523 -8.351 -25.540 1.00 79.19 87 ALA A C 1
ATOM 711 O O . ALA A 1 87 ? 6.340 -8.049 -25.719 1.00 79.19 87 ALA A O 1
ATOM 712 N N . ARG A 1 88 ? 8.350 -8.614 -26.552 1.00 75.69 88 ARG A N 1
ATOM 713 C CA . ARG A 1 88 ? 7.912 -8.673 -27.948 1.00 75.69 88 ARG A CA 1
ATOM 714 C C . ARG A 1 88 ? 7.924 -10.119 -28.410 1.00 75.69 88 ARG A C 1
ATOM 716 O O . ARG A 1 88 ? 8.836 -10.876 -28.089 1.00 75.69 88 ARG A O 1
ATOM 723 N N . LYS A 1 89 ? 6.890 -10.509 -29.146 1.00 68.56 89 LYS A N 1
ATOM 724 C CA . LYS A 1 89 ? 6.848 -11.801 -29.824 1.00 68.56 89 LYS A CA 1
ATOM 725 C C . LYS A 1 89 ? 7.375 -11.595 -31.243 1.00 68.56 89 LYS A C 1
ATOM 727 O O . LYS A 1 89 ? 6.988 -10.607 -31.869 1.00 68.56 89 LYS A O 1
ATOM 732 N N . ALA A 1 90 ? 8.284 -12.462 -31.680 1.00 60.50 90 ALA A N 1
ATOM 733 C CA . ALA A 1 90 ? 8.693 -12.525 -33.081 1.00 60.50 90 ALA A CA 1
ATOM 734 C C . ALA A 1 90 ? 7.548 -13.041 -33.960 1.00 60.50 90 ALA A C 1
ATOM 736 O O . ALA A 1 90 ? 6.749 -13.868 -33.454 1.00 6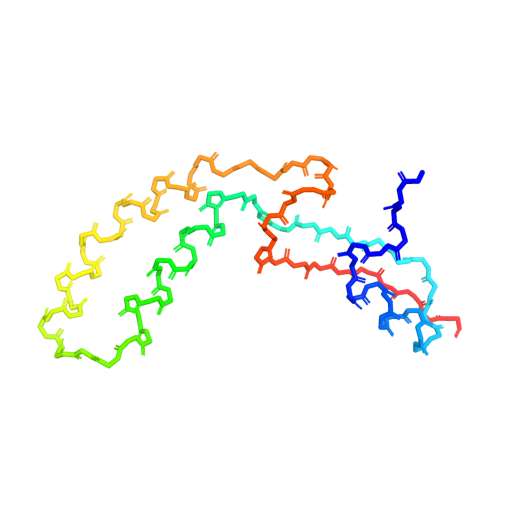0.50 90 ALA A O 1
#

Mean predicted aligned error: 8.92 Å

pLDDT: mean 78.25, std 15.04, range [35.19, 95.81]

Radius of gyration: 17.17 Å; Cα contacts (8 Å, |Δi|>4): 106; chains: 1; bounding box: 43×29×48 Å

Secondary structure (DSSP, 8-state):
--SSSS-HHHHHHHHTTEEEEEEEES--HHHHHHHHHHHHHHHS---HHHHHHHHHHHHHHHHHHHHH----S--TT---S-EEEEEEE-